Protein AF-A0AAW1TYC6-F1 (afdb_monomer_lite)

pLDDT: mean 70.7, std 16.92, range [39.41, 94.38]

Foldseek 3Di:
DPDDPPVQVVLVVVLVVVQVVCVVVVWDWDDDRSDIDTDDPPPVPPPPPPPPPPPDPDDDDDDDDDDDDDDDPDPPQDPVNVPPPDPPPPDDPPDPDDDDDDD

Structure (mmCIF, N/CA/C/O backbone):
data_AF-A0AAW1TYC6-F1
#
_entry.id   AF-A0AAW1TYC6-F1
#
loop_
_atom_site.group_PDB
_atom_site.id
_atom_site.type_symbol
_atom_site.label_atom_id
_atom_site.label_alt_id
_atom_site.label_comp_id
_atom_site.label_asym_id
_atom_site.label_entity_id
_atom_site.label_seq_id
_atom_site.pdbx_PDB_ins_code
_atom_site.Cartn_x
_atom_site.Cartn_y
_atom_site.Cartn_z
_atom_site.occupancy
_atom_site.B_iso_or_equiv
_atom_site.auth_seq_id
_atom_site.auth_comp_id
_atom_site.auth_asym_id
_atom_site.auth_atom_id
_atom_site.pdbx_PDB_model_num
ATOM 1 N N . MET A 1 1 ? 10.682 -14.434 -14.810 1.00 50.28 1 MET A N 1
ATOM 2 C CA . MET A 1 1 ? 10.785 -13.256 -13.923 1.00 50.28 1 MET A CA 1
ATOM 3 C C . MET A 1 1 ? 10.167 -12.073 -14.645 1.00 50.28 1 MET A C 1
ATOM 5 O O . MET A 1 1 ? 10.290 -12.001 -15.859 1.00 50.28 1 MET A O 1
ATOM 9 N N . LYS A 1 2 ? 9.416 -11.207 -13.956 1.00 70.88 2 LYS A N 1
ATOM 10 C CA . LYS A 1 2 ? 8.970 -9.939 -14.550 1.00 70.88 2 LYS A CA 1
ATOM 11 C C . LYS A 1 2 ? 10.106 -8.950 -14.298 1.00 70.88 2 LYS A C 1
ATOM 13 O O . LYS A 1 2 ? 10.225 -8.439 -13.187 1.00 70.88 2 LYS A O 1
ATOM 18 N N . ASP A 1 3 ? 10.979 -8.780 -15.280 1.00 81.12 3 ASP A N 1
ATOM 19 C CA . ASP A 1 3 ? 12.131 -7.896 -15.144 1.00 81.12 3 ASP A CA 1
ATOM 20 C C . ASP A 1 3 ? 11.666 -6.451 -15.304 1.00 81.12 3 ASP A C 1
ATOM 22 O O . ASP A 1 3 ? 11.288 -5.995 -16.383 1.00 81.12 3 ASP A O 1
ATOM 26 N N . TYR A 1 4 ? 11.616 -5.738 -14.184 1.00 81.12 4 TYR A N 1
ATOM 27 C CA . TYR A 1 4 ? 11.288 -4.321 -14.170 1.00 81.12 4 TYR A CA 1
ATOM 28 C C . TYR A 1 4 ? 12.530 -3.507 -14.546 1.00 81.12 4 TYR A C 1
ATOM 30 O O . TYR A 1 4 ? 13.636 -3.802 -14.094 1.00 81.12 4 TYR A O 1
ATOM 38 N N . SER A 1 5 ? 12.347 -2.445 -15.337 1.00 90.69 5 SER A N 1
ATOM 39 C CA . SER A 1 5 ? 13.433 -1.512 -15.663 1.00 90.69 5 SER A CA 1
ATOM 40 C C . SER A 1 5 ? 14.059 -0.927 -14.388 1.00 90.69 5 SER A C 1
ATOM 42 O O . SER A 1 5 ? 13.357 -0.663 -13.405 1.00 90.69 5 SER A O 1
ATOM 44 N N . LYS A 1 6 ? 15.377 -0.679 -14.410 1.00 89.69 6 LYS A N 1
ATOM 45 C CA . LYS A 1 6 ? 16.134 -0.087 -13.287 1.00 89.69 6 LYS A CA 1
ATOM 46 C C . LYS A 1 6 ? 15.480 1.203 -12.773 1.00 89.69 6 LYS A C 1
ATOM 48 O O . LYS A 1 6 ? 15.402 1.424 -11.565 1.00 89.69 6 LYS A O 1
ATOM 53 N N . GLU A 1 7 ? 14.922 1.993 -13.687 1.00 87.19 7 GLU A N 1
ATOM 54 C CA . GLU A 1 7 ? 14.204 3.229 -13.376 1.00 87.19 7 GLU A CA 1
ATOM 55 C C . GLU A 1 7 ? 12.921 2.987 -12.568 1.00 87.19 7 GLU A C 1
ATOM 57 O O . GLU A 1 7 ? 12.642 3.701 -11.603 1.00 87.19 7 GLU A O 1
ATOM 62 N N . ALA A 1 8 ? 12.155 1.944 -12.905 1.00 88.38 8 ALA A N 1
ATOM 63 C CA . ALA A 1 8 ? 10.947 1.577 -12.165 1.00 88.38 8 ALA A CA 1
ATOM 64 C C . ALA A 1 8 ? 11.284 1.101 -10.743 1.00 88.38 8 ALA A C 1
ATOM 66 O O . ALA A 1 8 ? 10.602 1.468 -9.785 1.00 88.38 8 ALA A O 1
ATOM 67 N N . LEU A 1 9 ? 12.380 0.352 -10.580 1.00 89.19 9 LEU A N 1
ATOM 68 C CA . LEU A 1 9 ? 12.857 -0.076 -9.263 1.00 89.19 9 LEU A CA 1
ATOM 69 C C . LEU A 1 9 ? 13.253 1.115 -8.382 1.00 89.19 9 LEU A C 1
ATOM 71 O O . LEU A 1 9 ? 12.894 1.162 -7.205 1.00 89.19 9 LEU A O 1
ATOM 75 N N . LYS A 1 10 ? 13.968 2.093 -8.950 1.00 91.06 10 LYS A N 1
ATOM 76 C CA . LYS A 1 10 ? 14.389 3.303 -8.233 1.00 91.06 10 LYS A CA 1
ATOM 77 C C . LYS A 1 10 ? 13.185 4.126 -7.775 1.00 91.06 10 LYS A C 1
ATOM 79 O O . LYS A 1 10 ? 13.099 4.462 -6.594 1.00 91.06 10 LYS A O 1
ATOM 84 N N . LYS A 1 11 ? 12.219 4.363 -8.672 1.00 91.62 11 LYS A N 1
ATOM 85 C CA . LYS A 1 11 ? 10.951 5.034 -8.337 1.00 91.62 11 LYS A CA 1
ATOM 86 C C . LYS A 1 11 ? 10.209 4.300 -7.222 1.00 91.62 11 LYS A C 1
ATOM 88 O O . LYS A 1 11 ? 9.749 4.923 -6.270 1.00 91.62 11 LYS A O 1
ATOM 93 N N . ARG A 1 12 ? 10.141 2.967 -7.290 1.00 93.06 12 ARG A N 1
ATOM 94 C CA . ARG A 1 12 ? 9.467 2.161 -6.266 1.00 93.06 12 ARG A CA 1
ATOM 95 C C . ARG A 1 12 ? 10.112 2.307 -4.889 1.00 93.06 12 ARG A C 1
ATOM 97 O O . ARG A 1 12 ? 9.379 2.464 -3.918 1.00 93.06 12 ARG A O 1
ATOM 104 N N . ARG A 1 13 ? 11.447 2.292 -4.802 1.00 91.44 13 ARG A N 1
ATOM 105 C CA . ARG A 1 13 ? 12.176 2.491 -3.534 1.00 91.44 13 ARG A CA 1
ATOM 106 C C . ARG A 1 13 ? 11.857 3.849 -2.907 1.00 91.44 13 ARG A C 1
ATOM 108 O O . ARG A 1 13 ? 11.551 3.911 -1.725 1.00 91.44 13 ARG A O 1
ATOM 115 N N . GLN A 1 14 ? 11.851 4.912 -3.711 1.00 93.19 14 GLN A N 1
ATOM 116 C CA . GLN A 1 14 ? 11.515 6.266 -3.249 1.00 93.19 14 GLN A CA 1
ATOM 117 C C . GLN A 1 14 ? 10.063 6.393 -2.769 1.00 93.19 14 GLN A C 1
ATOM 119 O O . GLN A 1 14 ? 9.778 7.114 -1.821 1.00 93.19 14 GLN A O 1
ATOM 124 N N . LEU A 1 15 ? 9.121 5.710 -3.421 1.00 93.88 15 LEU A N 1
ATOM 125 C CA . LEU A 1 15 ? 7.725 5.719 -2.980 1.00 93.88 15 LEU A CA 1
ATOM 126 C C . LEU A 1 15 ? 7.511 4.879 -1.716 1.00 93.88 15 LEU A C 1
ATOM 128 O O . LEU A 1 15 ? 6.624 5.184 -0.924 1.00 93.88 15 LEU A O 1
ATOM 132 N N . GLN A 1 16 ? 8.307 3.825 -1.523 1.00 92.00 16 GLN A N 1
ATOM 133 C CA . GLN A 1 16 ? 8.246 2.999 -0.320 1.00 92.00 16 GLN A CA 1
ATOM 134 C C . GLN A 1 16 ? 8.699 3.755 0.929 1.00 92.00 16 GLN A C 1
ATOM 136 O O . GLN A 1 16 ? 8.049 3.600 1.957 1.00 92.00 16 GLN A O 1
ATOM 141 N N . THR A 1 17 ? 9.750 4.579 0.851 1.00 93.62 17 THR A N 1
ATOM 142 C CA . THR A 1 17 ? 10.197 5.378 2.008 1.00 93.62 17 THR A CA 1
ATOM 143 C C . THR A 1 17 ? 9.104 6.343 2.459 1.00 93.62 17 THR A C 1
ATOM 145 O O . THR A 1 17 ? 8.695 6.297 3.614 1.00 93.62 17 THR A O 1
ATOM 148 N N . LYS A 1 18 ? 8.518 7.090 1.516 1.00 93.19 18 LYS A N 1
ATOM 149 C CA . LYS A 1 18 ? 7.392 7.999 1.788 1.00 93.19 18 LYS A CA 1
ATOM 150 C C . LYS A 1 18 ? 6.177 7.276 2.369 1.00 93.19 18 LYS A C 1
ATOM 152 O O . LYS A 1 18 ? 5.545 7.750 3.296 1.00 93.19 18 LYS A O 1
ATOM 157 N N . LEU A 1 19 ? 5.851 6.091 1.854 1.00 94.38 19 LEU A N 1
ATOM 158 C CA . LEU A 1 19 ? 4.739 5.295 2.378 1.00 94.38 19 LEU A CA 1
ATOM 159 C C . LEU A 1 19 ? 4.945 4.871 3.839 1.00 94.38 19 LEU A C 1
ATOM 161 O O . LEU A 1 19 ? 3.967 4.742 4.574 1.00 94.38 19 LEU A O 1
ATOM 165 N N . VAL A 1 20 ? 6.187 4.605 4.248 1.00 93.50 20 VAL A N 1
ATOM 166 C CA . VAL A 1 20 ? 6.506 4.272 5.642 1.00 93.50 20 VAL A CA 1
ATOM 167 C C . VAL A 1 20 ? 6.369 5.505 6.531 1.00 93.50 20 VAL A C 1
ATOM 169 O O . VAL A 1 20 ? 5.766 5.391 7.592 1.00 93.50 20 VAL A O 1
ATOM 172 N N . GLU A 1 21 ? 6.852 6.665 6.082 1.00 93.06 21 GLU A N 1
ATOM 173 C CA . GLU A 1 21 ? 6.695 7.949 6.785 1.00 93.06 21 GLU A CA 1
ATOM 174 C C . GLU A 1 21 ? 5.213 8.241 7.072 1.00 93.06 21 GLU A C 1
ATOM 176 O O . GLU A 1 21 ? 4.822 8.326 8.233 1.00 93.06 21 GLU A O 1
ATOM 181 N N . GLU A 1 22 ? 4.358 8.210 6.047 1.00 90.56 22 GLU A N 1
ATOM 182 C CA . GLU A 1 22 ? 2.908 8.427 6.182 1.00 90.56 22 GLU A CA 1
ATOM 183 C C . GLU A 1 22 ? 2.235 7.434 7.147 1.00 90.56 22 GLU A C 1
ATOM 185 O O . GLU A 1 22 ? 1.332 7.781 7.907 1.00 90.56 22 GLU A O 1
ATOM 190 N N . ARG A 1 23 ? 2.666 6.165 7.144 1.00 92.56 23 ARG A N 1
ATOM 191 C CA . ARG A 1 23 ? 2.128 5.154 8.071 1.00 92.56 23 ARG A CA 1
ATOM 192 C C . ARG A 1 23 ? 2.573 5.384 9.507 1.00 92.56 23 ARG A C 1
ATOM 194 O O . ARG A 1 23 ? 1.796 5.098 10.415 1.00 92.56 23 ARG A O 1
ATOM 201 N N . ASN A 1 24 ? 3.792 5.875 9.705 1.00 91.38 24 ASN A N 1
ATOM 202 C CA . ASN A 1 24 ? 4.306 6.225 11.025 1.00 91.38 24 ASN A CA 1
ATOM 203 C C . ASN A 1 24 ? 3.585 7.456 11.589 1.00 91.38 24 ASN A C 1
ATOM 205 O O . ASN A 1 24 ? 3.333 7.509 12.789 1.00 91.38 24 ASN A O 1
ATOM 209 N N . GLU A 1 25 ? 3.196 8.396 10.727 1.00 91.94 25 GLU A N 1
ATOM 210 C CA . GLU A 1 25 ? 2.353 9.546 11.083 1.00 91.94 25 GLU A CA 1
ATOM 211 C C . GLU A 1 25 ? 0.908 9.147 11.439 1.00 91.94 25 GLU A C 1
ATOM 213 O O . GLU A 1 25 ? 0.175 9.923 12.049 1.00 91.94 25 GLU A O 1
ATOM 218 N N . GLY A 1 26 ? 0.497 7.916 11.114 1.00 88.25 26 GLY A N 1
ATOM 219 C CA . GLY A 1 26 ? -0.841 7.391 11.391 1.00 88.25 26 GLY A CA 1
ATOM 220 C C . GLY A 1 26 ? -1.819 7.514 10.221 1.00 88.25 26 GLY A C 1
ATOM 221 O O . GLY A 1 26 ? -3.000 7.186 10.374 1.00 88.25 26 GLY A O 1
ATOM 222 N N . ASN A 1 27 ? -1.348 7.923 9.040 1.00 90.62 27 ASN A N 1
ATOM 223 C CA . ASN A 1 27 ? -2.159 7.993 7.830 1.00 90.62 27 ASN A CA 1
ATOM 224 C C . ASN A 1 27 ? -2.335 6.606 7.189 1.00 90.62 27 ASN A C 1
ATOM 226 O O . ASN A 1 27 ? -1.460 5.733 7.217 1.00 90.62 27 ASN A O 1
ATOM 230 N N . ILE A 1 28 ? -3.483 6.390 6.538 1.00 88.88 28 ILE A N 1
ATOM 231 C CA . ILE A 1 28 ? -3.735 5.159 5.779 1.00 88.88 28 ILE A CA 1
ATOM 232 C C . ILE A 1 28 ? -3.183 5.342 4.362 1.00 88.88 28 ILE A C 1
ATOM 234 O O . ILE A 1 28 ? -3.897 5.761 3.452 1.00 88.88 28 ILE A O 1
ATOM 238 N N . ALA A 1 29 ? -1.910 4.998 4.162 1.00 93.25 29 ALA A N 1
ATOM 239 C CA . ALA A 1 29 ? -1.238 5.097 2.865 1.00 93.25 29 ALA A CA 1
ATOM 240 C C . ALA A 1 29 ? -0.992 3.731 2.191 1.00 93.25 29 ALA A C 1
ATOM 242 O O . ALA A 1 29 ? -0.606 2.735 2.827 1.00 93.25 29 ALA A O 1
ATOM 243 N N . TYR A 1 30 ? -1.189 3.680 0.870 1.00 92.81 30 TYR A N 1
ATOM 244 C CA . TYR A 1 30 ? -0.918 2.503 0.042 1.00 92.81 30 TYR A CA 1
ATOM 245 C C . TYR A 1 30 ? -0.357 2.866 -1.339 1.00 92.81 30 TYR A C 1
ATOM 247 O O . TYR A 1 30 ? -0.606 3.935 -1.892 1.00 92.81 30 TYR A O 1
ATOM 255 N N . LEU A 1 31 ? 0.419 1.943 -1.904 1.00 92.75 31 LEU A N 1
ATOM 256 C CA . LEU A 1 31 ? 0.989 2.046 -3.246 1.00 92.75 31 LEU A CA 1
ATOM 257 C C . LEU A 1 31 ? 0.042 1.405 -4.263 1.00 92.75 31 LEU A C 1
ATOM 259 O O . LEU A 1 31 ? -0.334 0.242 -4.112 1.00 92.75 31 LEU A O 1
ATOM 263 N N . LYS A 1 32 ? -0.299 2.135 -5.328 1.00 92.62 32 LYS A N 1
ATOM 264 C CA . LYS A 1 32 ? -1.009 1.601 -6.498 1.00 92.62 32 LYS A CA 1
ATOM 265 C C . LYS A 1 32 ? -0.204 1.927 -7.752 1.00 92.62 32 LYS A C 1
ATOM 267 O O . LYS A 1 32 ? -0.099 3.087 -8.142 1.00 92.62 32 LYS A O 1
ATO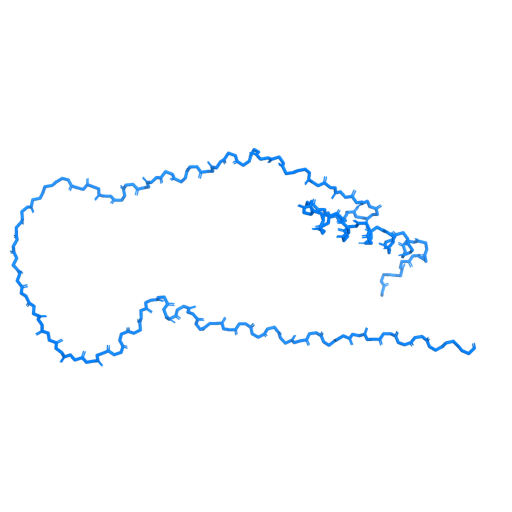M 272 N N . TYR A 1 33 ? 0.362 0.894 -8.377 1.00 88.12 33 TYR A N 1
ATOM 273 C CA . TYR A 1 33 ? 1.376 1.039 -9.430 1.00 88.12 33 TYR A CA 1
ATOM 274 C C . TYR A 1 33 ? 2.559 1.889 -8.934 1.00 88.12 33 TYR A C 1
ATOM 276 O O . TYR A 1 33 ? 3.161 1.555 -7.913 1.00 88.12 33 TYR A O 1
ATOM 284 N N . ASP A 1 34 ? 2.855 2.992 -9.620 1.00 87.88 34 ASP A N 1
ATOM 285 C CA . ASP A 1 34 ? 3.922 3.936 -9.278 1.00 87.88 34 ASP A CA 1
ATOM 286 C C . ASP A 1 34 ? 3.359 5.227 -8.666 1.00 87.88 34 ASP A C 1
ATOM 288 O O . ASP A 1 34 ? 3.891 6.318 -8.867 1.00 87.88 34 ASP A O 1
ATOM 292 N N . LYS A 1 35 ? 2.241 5.114 -7.941 1.00 91.38 35 LYS A N 1
ATOM 293 C CA . LYS A 1 35 ? 1.593 6.226 -7.243 1.00 91.38 35 LYS A CA 1
ATOM 294 C C . LYS A 1 35 ? 1.391 5.877 -5.771 1.00 91.38 35 LYS A C 1
ATOM 296 O O . LYS A 1 35 ? 0.953 4.771 -5.446 1.00 91.38 35 LYS A O 1
ATOM 301 N N . LEU A 1 36 ? 1.701 6.834 -4.900 1.00 93.19 36 LEU A N 1
ATOM 302 C CA . LEU A 1 36 ? 1.343 6.801 -3.484 1.00 93.19 36 LEU A CA 1
ATOM 303 C C . LEU A 1 36 ? -0.057 7.397 -3.329 1.00 93.19 36 LEU A C 1
ATOM 305 O O . LEU A 1 36 ? -0.317 8.484 -3.840 1.00 93.19 36 LEU A O 1
ATOM 309 N N . ILE A 1 37 ? -0.954 6.676 -2.664 1.00 92.31 37 ILE A N 1
ATOM 310 C CA . ILE A 1 37 ? -2.305 7.143 -2.361 1.00 92.31 37 ILE A CA 1
ATOM 311 C C . ILE A 1 37 ? -2.442 7.216 -0.846 1.00 92.31 37 ILE A C 1
ATOM 313 O O . ILE A 1 37 ? -2.293 6.202 -0.159 1.00 92.31 37 ILE A O 1
ATOM 317 N N . ILE A 1 38 ? -2.744 8.411 -0.348 1.00 91.69 38 ILE A N 1
ATOM 318 C CA . ILE A 1 38 ? -3.041 8.675 1.057 1.00 91.69 38 ILE A CA 1
ATOM 319 C C . ILE A 1 38 ? -4.558 8.738 1.179 1.00 91.69 38 ILE A C 1
ATOM 321 O O . ILE A 1 38 ? -5.224 9.505 0.483 1.00 91.69 38 ILE A O 1
ATOM 325 N N . LYS A 1 39 ? -5.122 7.860 2.004 1.00 88.12 39 LYS A N 1
ATOM 326 C CA . LYS A 1 39 ? -6.542 7.862 2.320 1.00 88.12 39 LYS A CA 1
ATOM 327 C C . LYS A 1 39 ? -6.737 8.640 3.613 1.00 88.12 39 LYS A C 1
ATOM 329 O O . LYS A 1 39 ? -6.475 8.116 4.694 1.00 88.12 39 LYS A O 1
ATOM 334 N N . GLU A 1 40 ? -7.255 9.853 3.468 1.00 80.25 40 GLU A N 1
ATOM 335 C CA . GLU A 1 40 ? -7.855 10.624 4.554 1.00 80.25 40 GLU A CA 1
ATOM 336 C C . GLU A 1 40 ? -8.855 9.729 5.298 1.00 80.25 40 GLU A C 1
ATOM 338 O O . GLU A 1 40 ? -9.668 9.014 4.692 1.00 80.25 40 GLU A O 1
ATOM 343 N N . ASN A 1 41 ? -8.787 9.727 6.624 1.00 67.62 41 ASN A N 1
ATOM 344 C CA . ASN A 1 41 ? -9.732 9.014 7.466 1.00 67.62 41 ASN A CA 1
ATOM 345 C C . ASN A 1 41 ? -11.064 9.776 7.472 1.00 67.62 41 ASN A C 1
ATOM 347 O O . ASN A 1 41 ? -11.460 10.350 8.475 1.00 67.62 41 ASN A O 1
ATOM 351 N N . SER A 1 42 ? -11.798 9.740 6.354 1.00 58.91 42 SER A N 1
ATOM 352 C CA . SER A 1 42 ? -13.187 10.186 6.318 1.00 58.91 42 SER A CA 1
ATOM 353 C C . SER A 1 42 ? -13.966 9.341 7.327 1.00 58.91 42 SER A C 1
ATOM 355 O O . SER A 1 42 ? -14.371 8.206 7.057 1.00 58.91 42 SER A O 1
ATOM 357 N N . THR A 1 43 ? -14.146 9.878 8.526 1.00 58.69 43 THR A N 1
ATOM 358 C CA . THR A 1 43 ? -14.915 9.313 9.632 1.00 58.69 43 THR A CA 1
ATOM 359 C C . THR A 1 43 ? -16.415 9.321 9.333 1.00 58.69 43 THR A C 1
ATOM 361 O O . THR A 1 43 ? -17.223 9.286 10.247 1.00 58.69 43 THR A O 1
ATOM 364 N N . SER A 1 44 ? -16.827 9.219 8.065 1.00 56.66 44 SER A N 1
ATOM 365 C CA . SER A 1 44 ? -18.163 8.755 7.683 1.00 56.66 44 SER A CA 1
ATOM 366 C C . SER A 1 44 ? -18.256 7.225 7.742 1.00 56.66 44 SER A C 1
ATOM 368 O O . SER A 1 44 ? -18.968 6.577 6.981 1.00 56.66 44 SER A O 1
ATOM 370 N N . LYS A 1 45 ? -17.567 6.601 8.703 1.00 58.47 45 LYS A N 1
ATOM 371 C CA . LYS A 1 45 ? -18.095 5.373 9.289 1.00 58.47 45 LYS A CA 1
ATOM 372 C C . LYS A 1 45 ? -19.207 5.824 10.221 1.00 58.47 45 LYS A C 1
ATOM 374 O O . LYS A 1 45 ? -19.015 5.858 11.435 1.00 58.47 45 LYS A O 1
ATOM 379 N N . GLU A 1 46 ? -20.343 6.199 9.633 1.00 59.44 46 GLU A N 1
ATOM 380 C CA . GLU A 1 46 ? -21.634 6.066 10.290 1.00 59.44 46 GLU A CA 1
ATOM 381 C C . GLU A 1 46 ? -21.593 4.681 10.924 1.00 59.44 46 GLU A C 1
ATOM 383 O O . GLU A 1 46 ? -21.510 3.657 10.236 1.00 59.44 46 GLU A O 1
ATOM 388 N N . LYS A 1 47 ? -21.389 4.666 12.245 1.00 63.47 47 LYS A N 1
ATOM 389 C CA . LYS A 1 47 ? -21.257 3.437 13.007 1.00 63.47 47 LYS A CA 1
ATOM 390 C C . LYS A 1 47 ? -22.502 2.665 12.632 1.00 63.47 47 LYS A C 1
ATOM 392 O O . LYS A 1 47 ? -23.592 3.158 12.899 1.00 63.47 47 LYS A O 1
ATOM 397 N N . ARG A 1 48 ? -22.353 1.516 11.964 1.00 68.75 48 ARG A N 1
ATOM 398 C CA . ARG A 1 48 ? -23.476 0.601 11.778 1.00 68.75 48 ARG A CA 1
ATOM 399 C C . ARG A 1 48 ? -24.010 0.373 13.183 1.00 68.75 48 ARG A C 1
ATOM 401 O O . ARG A 1 48 ? -23.349 -0.293 13.981 1.00 68.75 48 ARG A O 1
ATOM 408 N N . GLN A 1 49 ? -25.132 1.013 13.494 1.00 66.50 49 GLN A N 1
ATOM 409 C CA . GLN A 1 49 ? -25.895 0.733 14.687 1.00 66.50 49 GLN A CA 1
ATOM 410 C C . GLN A 1 49 ? -26.288 -0.718 14.483 1.00 66.50 49 GLN A C 1
ATOM 412 O O . GLN A 1 49 ? -27.056 -1.061 13.586 1.00 66.50 49 GLN A O 1
ATOM 417 N N . LYS A 1 50 ? -25.608 -1.610 15.197 1.00 67.12 50 LYS A N 1
ATOM 418 C CA . LYS A 1 50 ? -26.088 -2.969 15.310 1.00 67.12 50 LYS A CA 1
ATOM 419 C C . LYS A 1 50 ? -27.334 -2.798 16.156 1.00 67.12 50 LYS A C 1
ATOM 421 O O . LYS A 1 50 ? -27.195 -2.588 17.359 1.00 67.12 50 LYS A O 1
ATOM 426 N N . ASP A 1 51 ? -28.504 -2.782 15.520 1.00 62.25 51 ASP A N 1
ATOM 427 C CA . ASP A 1 51 ? -29.763 -2.842 16.248 1.00 62.25 51 ASP A CA 1
ATOM 428 C C . ASP A 1 51 ? -29.596 -3.964 17.266 1.00 62.25 51 ASP A C 1
ATOM 430 O O . ASP A 1 51 ? -29.224 -5.089 16.905 1.00 62.25 51 ASP A O 1
ATOM 434 N N . MET A 1 52 ? -29.732 -3.629 18.551 1.00 59.94 52 MET A N 1
ATOM 435 C CA . MET A 1 52 ? -29.795 -4.630 19.601 1.00 59.94 52 MET A CA 1
ATOM 436 C C . MET A 1 52 ? -30.947 -5.542 19.211 1.00 59.94 52 MET A C 1
ATOM 438 O O . MET A 1 52 ? -32.106 -5.195 19.408 1.00 59.94 52 MET A O 1
ATOM 442 N N . SER A 1 53 ? -30.634 -6.678 18.591 1.00 61.00 53 S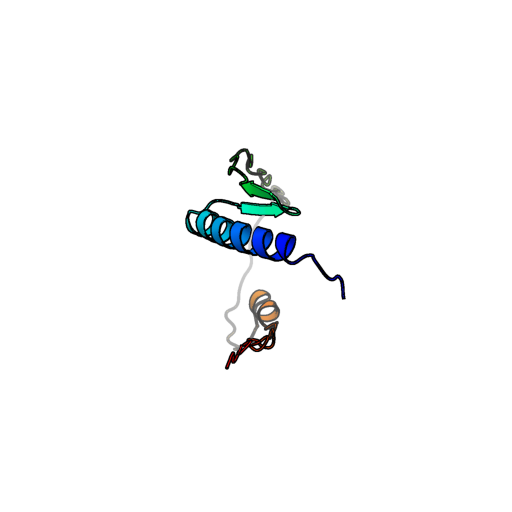ER A N 1
ATOM 443 C CA . SER A 1 53 ? -31.628 -7.688 18.296 1.00 61.00 53 SER A CA 1
ATOM 444 C C . SER A 1 53 ? -32.171 -8.113 19.649 1.00 61.00 53 SER A C 1
ATOM 446 O O . SER A 1 53 ? -31.487 -8.784 20.422 1.00 61.00 53 SER A O 1
ATOM 448 N N . THR A 1 54 ? -33.375 -7.654 19.965 1.00 60.41 54 THR A N 1
ATOM 449 C CA . THR A 1 54 ? -34.161 -8.124 21.093 1.00 60.41 54 THR A CA 1
ATOM 450 C C . THR A 1 54 ? -34.583 -9.549 20.762 1.00 60.41 54 THR A C 1
ATOM 452 O O . THR A 1 54 ? -35.699 -9.822 20.330 1.00 60.41 54 THR A O 1
ATOM 455 N N . SER A 1 55 ? -33.650 -10.491 20.907 1.00 58.19 55 SER A N 1
ATOM 456 C CA . SER A 1 55 ? -33.967 -11.908 20.856 1.00 58.19 55 SER A CA 1
ATOM 457 C C . SER A 1 55 ? -34.897 -12.209 22.031 1.00 58.19 55 SER A C 1
ATOM 459 O O . SER A 1 55 ? -34.454 -12.308 23.171 1.00 58.19 55 SER A O 1
ATOM 461 N N . SER A 1 56 ? -36.189 -12.302 21.712 1.00 55.19 56 SER A N 1
ATOM 462 C CA . SER A 1 56 ? -37.280 -12.837 22.527 1.00 55.19 56 SER A CA 1
ATOM 463 C C . SER A 1 56 ? -37.415 -12.238 23.938 1.00 55.19 56 SER A C 1
ATOM 465 O O . SER A 1 56 ? -37.179 -12.917 24.937 1.00 55.19 56 SER A O 1
ATOM 467 N N . SER A 1 57 ? -37.906 -10.999 24.044 1.00 48.28 57 SER A N 1
ATOM 468 C CA . SER A 1 57 ? -38.669 -10.618 25.242 1.00 48.28 57 SER A CA 1
ATOM 469 C C . SER A 1 57 ? -40.07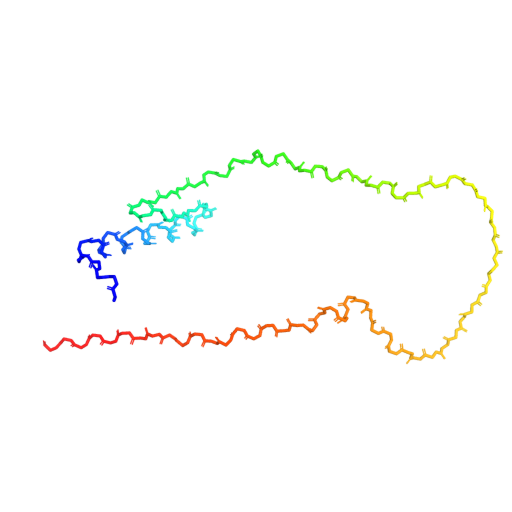0 -11.221 25.119 1.00 48.28 57 SER A C 1
ATOM 471 O O . SER A 1 57 ? -40.959 -10.622 24.516 1.00 48.28 57 SER A O 1
ATOM 473 N N . SER A 1 58 ? -40.262 -12.443 25.617 1.00 53.16 58 SER A N 1
ATOM 474 C CA . SER A 1 58 ? -41.607 -12.976 25.846 1.00 53.16 58 SER A CA 1
ATOM 475 C C . SER A 1 58 ? -42.105 -12.453 27.196 1.00 53.16 58 SER A C 1
ATOM 477 O O . SER A 1 58 ? -41.430 -12.689 28.206 1.00 53.16 58 SER A O 1
ATOM 479 N N . PRO A 1 59 ? -43.261 -11.777 27.278 1.00 53.81 59 PRO A N 1
ATOM 480 C CA . PRO A 1 59 ? -43.810 -11.422 28.566 1.00 53.81 59 PRO A CA 1
ATOM 481 C C . PRO A 1 59 ? -44.459 -12.665 29.187 1.00 53.81 59 PRO A C 1
ATOM 483 O O . PRO A 1 59 ? -45.285 -13.317 28.559 1.00 53.81 59 PRO A O 1
ATOM 486 N N . ASN A 1 60 ? -44.138 -12.888 30.463 1.00 49.44 60 ASN A N 1
ATOM 487 C CA . ASN A 1 60 ? -44.990 -13.559 31.449 1.00 49.44 60 ASN A CA 1
ATOM 488 C C . AS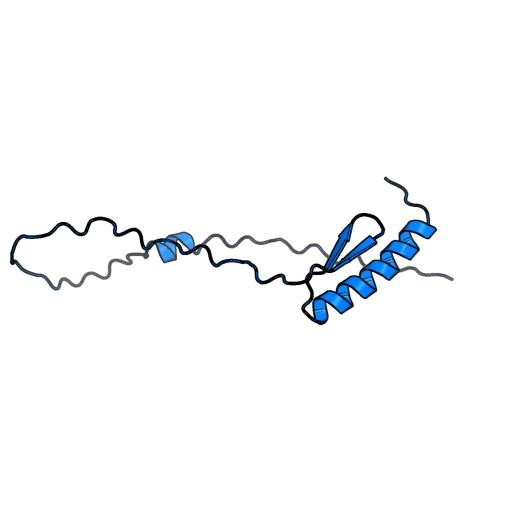N A 1 60 ? -45.005 -15.109 31.453 1.00 49.44 60 ASN A C 1
ATOM 490 O O . ASN A 1 60 ? -45.579 -15.726 30.570 1.00 49.44 60 ASN A O 1
ATOM 494 N N . THR A 1 61 ? -44.411 -15.738 32.484 1.00 49.50 61 THR A N 1
ATOM 495 C CA . THR A 1 61 ? -45.136 -16.338 33.640 1.00 49.50 61 THR A CA 1
ATOM 496 C C . THR A 1 61 ? -44.202 -17.159 34.566 1.00 49.50 61 THR A C 1
ATOM 498 O O . THR A 1 61 ? -43.649 -18.170 34.164 1.00 49.50 61 THR A O 1
ATOM 501 N N . GLN A 1 62 ? -44.083 -16.704 35.823 1.00 51.56 62 GLN A N 1
ATOM 502 C CA . GLN A 1 62 ? -44.041 -17.448 37.108 1.00 51.56 62 GLN A CA 1
ATOM 503 C C . GLN A 1 62 ? -42.993 -18.556 37.455 1.00 51.56 62 GLN A C 1
ATOM 505 O O . GLN A 1 62 ? -43.002 -19.660 36.936 1.00 51.56 62 GLN A O 1
ATOM 510 N N . LEU A 1 63 ? -42.234 -18.256 38.530 1.00 49.78 63 LEU A N 1
ATOM 511 C CA . LEU A 1 63 ? -41.989 -19.012 39.790 1.00 49.78 63 LEU A CA 1
ATOM 512 C C . LEU A 1 63 ? -41.357 -20.436 39.834 1.00 49.78 63 LEU A C 1
ATOM 514 O O . LEU A 1 63 ? -41.977 -21.432 39.495 1.00 49.78 63 LEU A O 1
ATOM 518 N N . LYS A 1 64 ? -40.241 -20.492 40.597 1.00 50.62 64 LYS A N 1
ATOM 519 C CA . LYS A 1 64 ? -39.823 -21.497 41.617 1.00 50.62 64 LYS A CA 1
ATOM 520 C C . LYS A 1 64 ? -39.543 -22.964 41.199 1.00 50.62 64 LYS A C 1
ATOM 522 O O . LYS A 1 64 ? -40.476 -23.723 40.974 1.00 50.62 64 LYS A O 1
ATOM 527 N N . LYS A 1 65 ? -38.287 -23.419 41.403 1.00 49.88 65 LYS A N 1
ATOM 528 C CA . LYS A 1 65 ? -37.823 -24.451 42.391 1.00 49.88 65 LYS A CA 1
ATOM 529 C C . LYS A 1 65 ? -36.420 -24.997 42.007 1.00 49.88 65 LYS A C 1
ATOM 531 O O . LYS A 1 65 ? -36.296 -25.628 40.974 1.00 49.88 65 LYS A O 1
ATOM 536 N N . GLN A 1 66 ? -35.348 -24.623 42.722 1.00 57.25 66 GLN A N 1
ATOM 537 C CA . GLN A 1 66 ? -34.622 -25.409 43.761 1.00 57.25 66 GLN A CA 1
ATOM 538 C C . GLN A 1 66 ? -33.481 -26.311 43.181 1.00 57.25 66 GLN A C 1
ATOM 540 O O . GLN A 1 66 ? -33.321 -26.338 41.966 1.00 57.25 66 GLN A O 1
ATOM 545 N N . PRO A 1 67 ? -32.561 -26.887 43.990 1.00 63.78 67 PRO A N 1
ATOM 546 C CA . PRO A 1 67 ? -31.173 -26.418 44.131 1.00 63.78 67 PRO A CA 1
ATOM 547 C C . PRO A 1 67 ? -30.161 -27.533 43.777 1.00 63.78 67 PRO A C 1
ATOM 549 O O . PRO A 1 67 ? -30.572 -28.664 43.566 1.00 63.78 67 PRO A O 1
ATOM 552 N N . THR A 1 68 ? -28.846 -27.280 43.754 1.00 43.34 68 THR A N 1
ATOM 553 C CA . THR A 1 68 ? -27.854 -28.119 44.478 1.00 43.34 68 THR A CA 1
ATOM 554 C C . THR A 1 68 ? -26.411 -27.679 44.245 1.00 43.34 68 THR A C 1
ATOM 556 O O . THR A 1 68 ? -25.892 -27.638 43.132 1.00 43.34 68 THR A O 1
ATOM 559 N N . LEU A 1 69 ? -25.750 -27.417 45.369 1.00 54.88 69 LEU A N 1
ATOM 560 C CA . LEU A 1 69 ? -24.318 -27.576 45.546 1.00 54.88 69 LEU A CA 1
ATOM 561 C C . LEU A 1 69 ? -23.981 -29.058 45.320 1.00 54.88 69 LEU A C 1
ATOM 563 O O . LEU A 1 69 ? -24.367 -29.891 46.131 1.00 54.88 69 LEU A O 1
ATOM 567 N N . PHE A 1 70 ? -23.247 -29.384 44.258 1.00 50.34 70 PHE A N 1
ATOM 568 C CA . PHE A 1 70 ? -22.466 -30.618 44.210 1.00 50.34 70 PHE A CA 1
ATOM 569 C C . PHE A 1 70 ? -21.067 -30.324 43.689 1.00 50.34 70 PHE A C 1
ATOM 571 O O . PHE A 1 70 ? -20.850 -29.882 42.558 1.00 50.34 70 PHE A O 1
ATOM 578 N N . THR A 1 71 ? -20.107 -30.570 44.571 1.00 57.97 71 THR A N 1
ATOM 579 C CA . THR A 1 71 ? -18.685 -30.619 44.295 1.00 57.97 71 THR A CA 1
ATOM 580 C C . THR A 1 71 ? -18.396 -31.859 43.455 1.00 57.97 71 THR A C 1
ATOM 582 O O . THR A 1 71 ? -18.376 -32.989 43.922 1.00 57.97 71 THR A O 1
ATOM 585 N N . SER A 1 72 ? -18.108 -31.651 42.181 1.00 56.66 72 SER A N 1
ATOM 586 C CA . SER A 1 72 ? -17.167 -32.504 41.468 1.00 56.66 72 SER A CA 1
ATOM 587 C C . SER A 1 72 ? -16.379 -31.589 40.546 1.00 56.66 72 SER A C 1
ATOM 589 O O . SER A 1 72 ? -16.952 -30.802 39.790 1.00 56.66 72 SER A O 1
ATOM 591 N N . LYS A 1 73 ? -15.047 -31.607 40.674 1.00 58.16 73 LYS A N 1
ATOM 592 C CA . LYS A 1 73 ? -14.135 -30.850 39.807 1.00 58.16 73 LYS A CA 1
ATOM 593 C C . LYS A 1 73 ? -14.174 -31.450 38.399 1.00 58.16 73 LYS A C 1
ATOM 595 O O . LYS A 1 73 ? -13.218 -32.066 37.943 1.00 58.16 73 LYS A O 1
ATOM 600 N N . ALA A 1 74 ? -15.284 -31.275 37.696 1.00 61.25 74 ALA A N 1
ATOM 601 C CA . ALA A 1 74 ? -15.321 -31.470 36.266 1.00 61.25 74 ALA A CA 1
ATOM 602 C C . ALA A 1 74 ? -14.525 -30.315 35.656 1.00 61.25 74 ALA A C 1
ATOM 604 O O . ALA A 1 74 ? -14.923 -29.153 35.776 1.00 61.25 74 ALA A O 1
ATOM 605 N N . LYS A 1 75 ? -13.391 -30.631 35.020 1.00 66.00 75 LYS A N 1
ATOM 606 C CA . LYS A 1 75 ? -12.649 -29.710 34.150 1.00 66.00 75 LYS A CA 1
ATOM 607 C C . LYS A 1 75 ? -13.523 -29.387 32.932 1.00 66.00 75 LYS A C 1
ATOM 609 O O . LYS A 1 75 ? -13.299 -29.885 31.835 1.00 66.00 75 LYS A O 1
ATOM 614 N N . ARG A 1 76 ? -14.585 -28.609 33.140 1.00 67.06 76 ARG A N 1
ATOM 615 C CA . ARG A 1 76 ? -15.437 -28.097 32.074 1.00 67.06 76 ARG A CA 1
ATOM 616 C C . ARG A 1 76 ? -14.658 -26.974 31.408 1.00 67.06 76 ARG A C 1
ATOM 618 O O . ARG A 1 76 ? -14.672 -25.845 31.885 1.00 67.06 76 ARG A O 1
ATOM 625 N N . THR A 1 77 ? -13.932 -27.303 30.343 1.00 72.50 77 THR A N 1
ATOM 626 C CA . THR A 1 77 ? -13.353 -26.282 29.470 1.00 72.50 77 THR A CA 1
ATOM 627 C C . THR A 1 77 ? -14.501 -25.485 28.869 1.00 72.50 77 THR A C 1
ATOM 629 O O . THR A 1 77 ? -15.447 -26.041 28.298 1.00 72.50 77 THR A O 1
ATOM 632 N N . THR A 1 78 ? -14.463 -24.172 29.076 1.00 80.00 78 THR A N 1
ATOM 633 C CA . THR A 1 78 ? -15.480 -23.270 28.537 1.00 80.00 78 THR A CA 1
ATOM 634 C C . THR A 1 78 ? -15.409 -23.283 27.009 1.00 80.00 78 THR A C 1
ATOM 636 O O . THR A 1 78 ? -14.374 -23.615 26.427 1.00 80.00 78 THR A O 1
ATOM 639 N N . ALA A 1 79 ? -16.507 -22.935 26.331 1.00 76.62 79 ALA A N 1
ATOM 640 C CA . ALA A 1 79 ? -16.520 -22.862 24.865 1.00 76.62 79 ALA A CA 1
ATOM 641 C C . ALA A 1 79 ? -15.408 -21.940 24.324 1.00 76.62 79 ALA A C 1
ATOM 643 O O . ALA A 1 79 ? -14.799 -22.243 23.304 1.00 76.62 79 ALA A O 1
ATOM 644 N N . ILE A 1 80 ? -15.093 -20.876 25.069 1.00 80.06 80 ILE A N 1
ATOM 645 C CA . ILE A 1 80 ? -14.008 -19.930 24.786 1.00 80.06 80 ILE A CA 1
ATOM 646 C C . ILE A 1 80 ? -12.644 -20.635 24.822 1.00 80.06 80 ILE A C 1
ATOM 648 O O . ILE A 1 80 ? -11.843 -20.476 23.905 1.00 80.06 80 ILE A O 1
ATOM 652 N N . ASP A 1 81 ? -12.400 -21.462 25.841 1.00 74.00 81 ASP A N 1
ATOM 653 C CA . ASP A 1 81 ? -11.149 -22.215 25.994 1.00 74.00 81 ASP A CA 1
ATOM 654 C C . ASP A 1 81 ? -10.938 -23.228 24.860 1.00 74.00 81 ASP A C 1
ATOM 656 O O . ASP A 1 81 ? -9.827 -23.390 24.363 1.00 74.00 81 ASP A O 1
ATOM 660 N N . LYS A 1 82 ? -12.018 -23.863 24.380 1.00 76.81 82 LYS A N 1
ATOM 661 C CA . LYS A 1 82 ? -11.957 -24.795 23.238 1.00 76.81 82 LYS A CA 1
ATOM 662 C C . LYS A 1 82 ? -11.583 -24.107 21.924 1.00 76.81 82 LYS A C 1
ATOM 664 O O . LYS A 1 82 ? -11.034 -24.753 21.037 1.00 76.81 82 LYS A O 1
ATOM 669 N N . MET A 1 83 ? -11.876 -22.815 21.788 1.00 75.75 83 MET A N 1
ATOM 670 C CA . MET A 1 83 ? -11.571 -22.037 20.583 1.00 75.75 83 MET A CA 1
ATOM 671 C C . MET A 1 83 ? -10.175 -21.411 20.607 1.00 75.75 83 MET A C 1
ATOM 673 O O . MET A 1 83 ? -9.700 -20.938 19.576 1.00 75.75 83 MET A O 1
ATOM 677 N N . ARG A 1 84 ? -9.513 -21.396 21.769 1.00 71.94 84 ARG A N 1
ATOM 678 C CA . ARG A 1 84 ? -8.249 -20.682 21.970 1.00 71.94 84 ARG A CA 1
ATOM 679 C C . ARG A 1 84 ? -7.038 -21.403 21.374 1.00 71.94 84 ARG A C 1
ATOM 681 O O . ARG A 1 84 ? -6.067 -20.749 21.009 1.00 71.94 84 ARG A O 1
ATOM 688 N N . SER A 1 85 ? -7.089 -22.725 21.220 1.00 63.69 85 SER A N 1
ATOM 689 C CA . SER A 1 85 ? -5.968 -23.511 20.690 1.00 63.69 85 SER A CA 1
ATOM 690 C C . SER A 1 85 ? -6.071 -23.725 19.183 1.00 63.69 85 SER A C 1
ATOM 692 O O . SER A 1 85 ? -6.345 -24.822 18.704 1.00 63.69 85 SER A O 1
ATOM 694 N N . ARG A 1 86 ? -5.789 -22.661 18.432 1.00 64.12 86 ARG A N 1
ATOM 695 C CA . ARG A 1 86 ? -5.225 -22.756 17.081 1.00 64.12 86 ARG A CA 1
ATOM 696 C C . ARG A 1 86 ? -4.099 -21.738 16.964 1.00 64.12 86 ARG A C 1
ATOM 698 O O . ARG A 1 86 ? -4.262 -20.670 16.385 1.00 64.12 86 ARG A O 1
ATOM 705 N N . SER A 1 87 ? -2.972 -22.052 17.593 1.00 61.44 87 SER A N 1
ATOM 706 C CA . SER A 1 87 ? -1.713 -21.358 17.347 1.00 61.44 87 SER A CA 1
ATOM 707 C C . SER A 1 87 ? -1.353 -21.587 15.878 1.00 61.44 87 SER A C 1
ATOM 709 O O . SER A 1 87 ? -0.942 -22.682 15.506 1.00 61.44 87 SER A O 1
ATOM 711 N N . ASN A 1 88 ? -1.563 -20.588 15.023 1.00 63.44 88 ASN A N 1
ATOM 712 C CA . ASN A 1 88 ? -0.959 -20.587 13.698 1.00 63.44 88 ASN A CA 1
ATOM 713 C C . ASN A 1 88 ? 0.513 -20.222 13.885 1.00 63.44 88 ASN A C 1
ATOM 715 O O . ASN A 1 88 ? 0.853 -19.049 14.039 1.00 63.44 88 ASN A O 1
ATOM 719 N N . GLU A 1 89 ? 1.381 -21.227 13.899 1.00 60.94 89 GLU A N 1
ATOM 720 C CA . GLU A 1 89 ? 2.811 -21.017 13.714 1.00 60.94 89 GLU A CA 1
ATOM 721 C C . GLU A 1 89 ? 3.033 -20.579 12.265 1.00 60.94 89 GLU A C 1
ATOM 723 O O . GLU A 1 89 ? 3.146 -21.388 11.347 1.00 60.94 89 GLU A O 1
ATOM 728 N N . PHE A 1 90 ? 3.054 -19.268 12.034 1.00 58.38 90 PHE A N 1
ATOM 729 C CA . PHE A 1 90 ? 3.680 -18.732 10.836 1.00 58.38 90 PHE A CA 1
ATOM 730 C C . PHE A 1 90 ? 5.186 -18.926 11.014 1.00 58.38 90 PHE A C 1
ATOM 732 O O . PHE A 1 90 ? 5.854 -18.130 11.671 1.00 58.38 90 PHE A O 1
ATOM 739 N N . SER A 1 91 ? 5.705 -20.035 10.490 1.00 58.59 91 SER A N 1
ATOM 740 C CA . SER A 1 91 ? 7.137 -20.305 10.411 1.00 58.59 91 SER A CA 1
ATOM 741 C C . SER A 1 91 ? 7.861 -19.096 9.808 1.00 58.59 91 SER A C 1
ATOM 743 O O . SER A 1 91 ? 7.500 -18.636 8.723 1.00 58.59 91 SER A O 1
ATOM 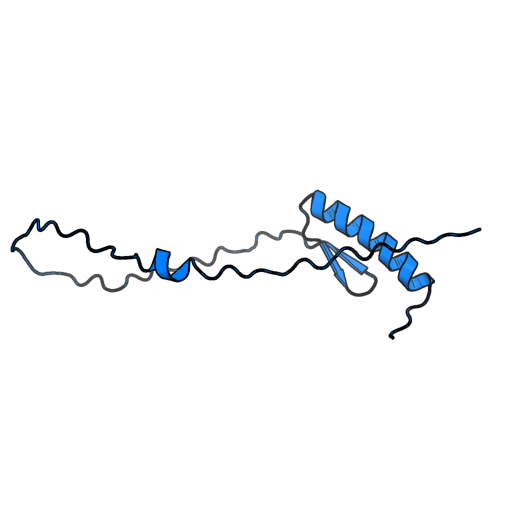745 N N . ASN A 1 92 ? 8.861 -18.593 10.538 1.00 57.75 92 ASN A N 1
ATOM 746 C CA . ASN A 1 92 ? 9.727 -17.473 10.174 1.00 57.75 92 ASN A CA 1
ATOM 747 C C . ASN A 1 92 ? 10.146 -17.522 8.698 1.00 57.75 92 ASN A C 1
ATOM 749 O O . ASN A 1 92 ? 10.856 -18.434 8.275 1.00 57.75 92 ASN A O 1
ATOM 753 N N . ILE A 1 93 ? 9.777 -16.495 7.932 1.00 60.09 93 ILE A N 1
ATOM 754 C CA . ILE A 1 93 ? 10.439 -16.197 6.664 1.00 60.09 93 ILE A CA 1
ATOM 755 C C . ILE A 1 93 ? 11.815 -15.649 7.048 1.00 60.09 93 ILE A C 1
ATOM 757 O O . ILE A 1 93 ? 11.937 -14.517 7.510 1.00 60.09 93 ILE A O 1
ATOM 761 N N . SER A 1 94 ? 12.842 -16.488 6.928 1.00 57.69 94 SER A N 1
ATOM 762 C CA . SER A 1 94 ? 14.240 -16.112 7.120 1.00 57.69 94 SER A CA 1
ATOM 763 C C . SER A 1 94 ? 14.578 -14.882 6.276 1.00 57.69 94 SER A C 1
ATOM 765 O O . SER A 1 94 ? 14.347 -14.870 5.065 1.00 57.69 94 SER A O 1
ATOM 767 N N . ASN A 1 95 ? 15.138 -13.862 6.925 1.00 52.38 95 ASN A N 1
ATOM 768 C CA . ASN A 1 95 ? 15.656 -12.654 6.295 1.00 52.38 95 ASN A CA 1
ATOM 769 C C . ASN A 1 95 ? 16.637 -13.021 5.171 1.00 52.38 95 ASN A C 1
ATOM 771 O O . ASN A 1 95 ? 17.717 -13.552 5.428 1.00 52.38 95 ASN A O 1
ATOM 775 N N . VAL A 1 96 ? 16.270 -12.729 3.923 1.00 49.28 96 VAL A N 1
ATOM 776 C CA . VAL A 1 96 ? 17.196 -12.801 2.789 1.00 49.28 96 VAL A CA 1
ATOM 777 C C . VAL A 1 96 ? 18.100 -11.571 2.858 1.00 49.28 96 VAL A C 1
ATOM 779 O O . VAL A 1 96 ? 17.727 -10.482 2.424 1.00 49.28 96 VAL A O 1
ATOM 782 N N . THR A 1 97 ? 19.286 -11.738 3.439 1.00 49.25 97 THR A N 1
ATOM 783 C CA . THR A 1 97 ? 20.369 -10.752 3.386 1.00 49.25 97 THR A CA 1
ATOM 784 C C . THR A 1 97 ? 21.009 -10.802 2.000 1.00 49.25 97 THR A C 1
ATOM 786 O O . THR A 1 97 ? 21.650 -11.788 1.651 1.00 49.25 97 THR A O 1
ATOM 789 N N . TYR A 1 98 ? 20.867 -9.742 1.203 1.00 45.59 98 TYR A N 1
ATOM 790 C CA . TYR A 1 98 ? 21.707 -9.548 0.020 1.00 45.59 98 TYR A CA 1
ATOM 791 C C . TYR A 1 98 ? 23.011 -8.869 0.451 1.00 45.59 98 TYR A C 1
ATOM 793 O O . TYR A 1 98 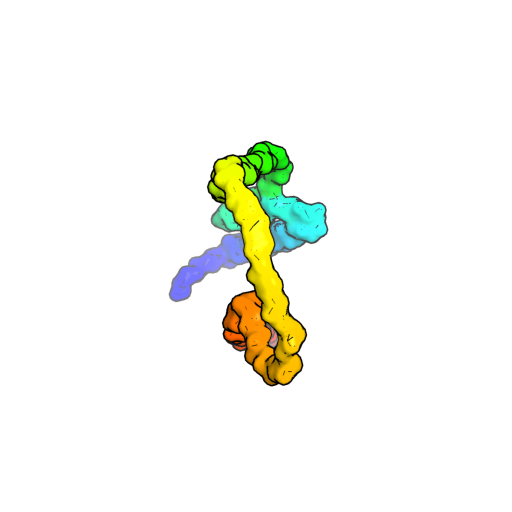? 23.017 -7.670 0.728 1.00 45.59 98 TYR A O 1
ATOM 801 N N . SER A 1 99 ? 24.116 -9.617 0.500 1.00 45.94 99 SER A N 1
ATOM 802 C CA . SER A 1 99 ? 25.457 -9.030 0.539 1.00 45.94 99 SER A CA 1
ATOM 803 C C . SER A 1 99 ? 25.885 -8.683 -0.889 1.00 45.94 99 SER A C 1
ATOM 805 O O . SER A 1 99 ? 26.124 -9.581 -1.694 1.00 45.94 99 SER A O 1
ATOM 807 N N . ASN A 1 100 ? 25.993 -7.396 -1.212 1.00 47.25 100 ASN A N 1
ATOM 808 C CA . ASN A 1 100 ? 26.724 -6.962 -2.400 1.00 47.25 100 ASN A CA 1
ATOM 809 C C . ASN A 1 100 ? 28.158 -6.647 -1.979 1.00 47.25 100 ASN A C 1
ATOM 811 O O . ASN A 1 100 ? 28.418 -5.593 -1.404 1.00 47.25 100 ASN A O 1
ATOM 815 N N . ASN A 1 101 ? 29.066 -7.576 -2.267 1.00 53.53 101 ASN A N 1
ATOM 816 C CA . ASN A 1 101 ? 30.497 -7.310 -2.278 1.00 53.53 101 ASN A CA 1
ATOM 817 C C . ASN A 1 101 ? 30.829 -6.688 -3.640 1.00 53.53 101 ASN A C 1
ATOM 819 O O . ASN A 1 101 ? 30.771 -7.388 -4.647 1.00 53.53 101 ASN A O 1
ATOM 823 N N . ASN A 1 102 ? 31.161 -5.399 -3.671 1.00 49.38 102 ASN A N 1
ATOM 824 C CA . ASN A 1 102 ? 31.871 -4.807 -4.802 1.00 49.38 102 ASN A CA 1
ATOM 825 C C . ASN A 1 102 ? 33.335 -4.638 -4.388 1.00 49.38 102 ASN A C 1
ATOM 827 O O . ASN A 1 102 ? 33.617 -3.884 -3.455 1.00 49.38 102 ASN A O 1
ATOM 831 N N . GLN A 1 103 ? 34.215 -5.385 -5.061 1.00 39.41 103 GLN A N 1
ATOM 832 C CA . GLN A 1 103 ? 35.621 -5.017 -5.241 1.00 39.41 103 GLN A CA 1
ATOM 833 C C . GLN A 1 103 ? 35.714 -3.904 -6.286 1.00 39.41 103 GLN A C 1
ATOM 835 O O . GLN A 1 103 ? 34.853 -3.901 -7.200 1.00 39.41 103 GLN A O 1
#

Radius of gyration: 28.7 Å; chains: 1; bounding box: 81×43×61 Å

Secondary structure (DSSP, 8-state):
-----HHHHHHHHHHHHHHHHHHHTT-EEEEETTEEEEE---------------------------------------HHHHHH-------------------

Organism: NCBI:txid420089

Sequence (103 aa):
MKDYSKEALKKRRQLQTKLVEERNEGNIAYLKYDKLIIKENSTSKEKRQKDMSTSSSSPNTQLKKQPTLFTSKAKRTTAIDKMRSRSNEFSNISNVTYSNNNQ